Protein AF-A0A3B8S5Y6-F1 (afdb_monomer_lite)

Sequence (138 aa):
TIALSLGNNVSNGIEPSFAHLYNRNIIREGKKSKETVDVCSYELLAYRARVNASAMPDTDKPGQQLPDYFVSADSVLPEQHVDVQAAAQHWVDSSISKTINVPTDIPYENFKDIYSYAYSKGLKGCTTFRFNPEAFQG

Secondary structure (DSSP, 8-state):
-HHHHHTTSS--TTPPPS-SEEEEEE--TT--S-EEEEEE-HHHHHHHHHT-TT--TT--STTTPPPTT---GGGS-HHHHHHHHHHHHTT-SS----EEEE-TT--HHHHHHHHHHHHHTT-S--EEEE--TGGG--

Radius of gyration: 17.61 Å; chains: 1; bounding box: 47×36×45 Å

pLDDT: mean 89.32, std 12.23, range [35.78, 98.31]

Structure (mmCIF, N/CA/C/O backbone):
data_AF-A0A3B8S5Y6-F1
#
_entry.id   AF-A0A3B8S5Y6-F1
#
loop_
_atom_site.group_PDB
_atom_site.id
_atom_site.type_symbol
_atom_site.label_atom_id
_atom_site.label_alt_id
_atom_site.label_comp_id
_atom_site.label_asym_id
_atom_site.label_entity_id
_atom_site.label_seq_id
_atom_site.pdbx_PDB_ins_code
_atom_site.Cartn_x
_atom_site.Cartn_y
_atom_site.Cartn_z
_atom_site.occupancy
_atom_site.B_iso_or_equiv
_atom_site.auth_seq_id
_atom_site.auth_comp_id
_atom_site.auth_asym_id
_atom_site.auth_atom_id
_atom_site.pdbx_PDB_model_num
ATOM 1 N N . THR A 1 1 ? 10.689 -3.341 5.313 1.00 59.88 1 THR A N 1
ATOM 2 C CA . THR A 1 1 ? 10.874 -4.074 4.035 1.00 59.88 1 THR A CA 1
ATOM 3 C C . THR A 1 1 ? 11.458 -3.237 2.907 1.00 59.88 1 THR A C 1
ATOM 5 O O . THR A 1 1 ? 11.875 -3.835 1.924 1.00 59.88 1 THR A O 1
ATOM 8 N N . ILE A 1 2 ? 11.590 -1.907 3.052 1.00 57.06 2 ILE A N 1
ATOM 9 C CA . ILE A 1 2 ? 12.089 -1.009 1.992 1.00 57.06 2 ILE A CA 1
ATOM 10 C C . ILE A 1 2 ? 13.365 -1.529 1.308 1.00 57.06 2 ILE A C 1
ATOM 12 O O . ILE A 1 2 ? 13.409 -1.531 0.087 1.00 57.06 2 ILE A O 1
ATOM 16 N N . ALA A 1 3 ? 14.347 -2.062 2.045 1.00 51.91 3 ALA A N 1
ATOM 17 C CA . ALA A 1 3 ? 15.577 -2.612 1.459 1.00 51.91 3 ALA A CA 1
ATOM 18 C C . ALA A 1 3 ? 15.361 -3.856 0.563 1.00 51.91 3 ALA A C 1
ATOM 20 O O . ALA A 1 3 ? 15.996 -3.962 -0.481 1.00 51.91 3 ALA A O 1
ATOM 21 N N . LEU A 1 4 ? 14.436 -4.761 0.914 1.00 55.62 4 LEU A N 1
ATOM 22 C CA . LEU A 1 4 ? 14.082 -5.930 0.087 1.00 55.62 4 LEU A CA 1
ATOM 23 C C . LEU A 1 4 ? 13.241 -5.525 -1.135 1.00 55.62 4 LEU A C 1
ATOM 25 O O . LEU A 1 4 ? 13.422 -6.070 -2.221 1.00 55.62 4 LEU A O 1
ATOM 29 N N . SER A 1 5 ? 12.377 -4.516 -0.977 1.00 53.03 5 SER A N 1
ATOM 30 C CA . SER A 1 5 ? 11.599 -3.931 -2.078 1.00 53.03 5 SER A CA 1
ATOM 31 C C . SER A 1 5 ? 12.407 -2.988 -2.974 1.00 53.03 5 SER A C 1
ATOM 33 O O . SER A 1 5 ? 11.998 -2.718 -4.094 1.00 53.03 5 SER A O 1
ATOM 35 N N . LEU A 1 6 ? 13.561 -2.480 -2.518 1.00 55.03 6 LEU A N 1
ATOM 36 C CA . LEU A 1 6 ? 14.417 -1.598 -3.320 1.00 55.03 6 LEU A CA 1
ATOM 37 C C . LEU A 1 6 ? 15.056 -2.367 -4.480 1.00 55.03 6 LEU A C 1
ATOM 39 O O . LEU A 1 6 ? 15.228 -1.815 -5.561 1.00 55.03 6 LEU A O 1
ATOM 43 N N . GLY A 1 7 ? 15.351 -3.653 -4.256 1.00 62.44 7 GLY A N 1
ATOM 44 C CA . GLY A 1 7 ? 15.685 -4.607 -5.316 1.00 62.44 7 GLY A CA 1
ATOM 45 C C . GLY A 1 7 ? 14.479 -5.013 -6.168 1.00 62.44 7 GLY A C 1
ATOM 46 O O . GLY A 1 7 ? 14.654 -5.733 -7.141 1.00 62.44 7 GLY A O 1
ATOM 47 N N . ASN A 1 8 ? 13.277 -4.545 -5.805 1.00 62.12 8 ASN A N 1
ATOM 48 C CA . ASN A 1 8 ? 12.029 -4.667 -6.553 1.00 62.12 8 ASN A CA 1
ATOM 49 C C . ASN A 1 8 ? 11.645 -6.113 -6.898 1.00 62.12 8 ASN A C 1
ATOM 51 O O . ASN A 1 8 ? 11.110 -6.404 -7.964 1.00 62.12 8 ASN A O 1
ATOM 55 N N . ASN A 1 9 ? 11.954 -7.025 -5.974 1.00 66.94 9 ASN A N 1
ATOM 56 C CA . ASN A 1 9 ? 11.705 -8.456 -6.131 1.00 66.94 9 ASN A CA 1
ATOM 57 C C . ASN A 1 9 ? 10.347 -8.894 -5.563 1.00 66.94 9 ASN A C 1
ATOM 59 O O . ASN A 1 9 ? 9.884 -9.980 -5.890 1.00 66.94 9 ASN A O 1
ATOM 63 N N . VAL A 1 10 ? 9.740 -8.086 -4.685 1.00 74.31 10 VAL A N 1
ATOM 64 C CA . VAL A 1 10 ? 8.456 -8.350 -4.014 1.00 74.31 10 VAL A CA 1
ATOM 65 C C . VAL A 1 10 ? 7.796 -7.038 -3.574 1.00 74.31 10 VAL A C 1
ATOM 67 O O . VAL A 1 10 ? 8.474 -6.017 -3.423 1.00 74.31 10 VAL A O 1
ATOM 70 N N . SER A 1 11 ? 6.486 -7.083 -3.324 1.00 75.81 11 SER A N 1
ATOM 71 C CA . SER A 1 11 ? 5.715 -5.988 -2.727 1.00 75.81 11 SER A CA 1
ATOM 72 C C . SER A 1 11 ? 6.073 -5.741 -1.249 1.00 75.81 11 SER A C 1
ATOM 74 O O . SER A 1 11 ? 6.820 -6.491 -0.608 1.00 75.81 11 SER A O 1
ATOM 76 N N . ASN A 1 12 ? 5.573 -4.634 -0.692 1.00 84.19 12 ASN A N 1
ATOM 77 C CA . ASN A 1 12 ? 5.939 -4.158 0.640 1.00 84.19 12 ASN A CA 1
ATOM 78 C C . ASN A 1 12 ? 5.018 -4.695 1.743 1.00 84.19 12 ASN A C 1
ATOM 80 O O . ASN A 1 12 ? 4.033 -4.059 2.093 1.00 84.19 12 ASN A O 1
ATOM 84 N N . GLY A 1 13 ? 5.390 -5.804 2.385 1.00 89.44 13 GLY A N 1
ATOM 85 C CA . GLY A 1 13 ? 4.643 -6.299 3.550 1.00 89.44 13 GLY A CA 1
ATOM 86 C C . GLY A 1 13 ? 3.182 -6.602 3.201 1.00 89.44 13 GLY A C 1
ATOM 87 O O . GLY A 1 13 ? 2.935 -7.347 2.261 1.00 89.44 13 GLY A O 1
ATOM 88 N N . ILE A 1 14 ? 2.234 -6.025 3.948 1.00 93.00 14 ILE A N 1
ATOM 89 C CA . ILE A 1 14 ? 0.786 -6.144 3.680 1.00 93.00 14 ILE A CA 1
ATOM 90 C C . ILE A 1 14 ? 0.219 -4.960 2.873 1.00 93.00 14 ILE A C 1
ATOM 92 O O . ILE A 1 14 ? -0.993 -4.752 2.831 1.00 93.00 14 ILE A O 1
ATOM 96 N N . GLU A 1 15 ? 1.086 -4.132 2.290 1.00 92.75 15 GLU A N 1
ATOM 97 C CA . GLU A 1 15 ? 0.669 -3.002 1.464 1.00 92.75 15 GLU A CA 1
ATOM 98 C C . GLU A 1 15 ? 0.261 -3.472 0.061 1.00 92.75 15 GLU A C 1
ATOM 100 O O . GLU A 1 15 ? 0.940 -4.332 -0.513 1.00 92.75 15 GLU A O 1
ATOM 105 N N . PRO A 1 16 ? -0.785 -2.875 -0.541 1.00 92.31 16 PRO A N 1
ATOM 106 C CA . PRO A 1 16 ? -0.936 -2.936 -1.986 1.00 92.31 16 PRO A CA 1
ATOM 107 C C . PRO A 1 16 ? 0.222 -2.192 -2.662 1.00 92.31 16 PRO A C 1
ATOM 109 O O . PRO A 1 16 ? 0.912 -1.365 -2.053 1.00 92.31 16 PRO A O 1
ATOM 112 N N . SER A 1 17 ? 0.425 -2.459 -3.947 1.00 90.44 17 SER A N 1
ATOM 113 C CA . SER A 1 17 ? 1.380 -1.687 -4.736 1.00 90.44 17 SER A CA 1
ATOM 114 C C . SER A 1 17 ? 0.945 -0.229 -4.811 1.00 90.44 17 SER A C 1
ATOM 116 O O . SER A 1 17 ? -0.209 0.075 -5.086 1.00 90.44 17 SER A O 1
ATOM 118 N N . PHE A 1 18 ? 1.872 0.691 -4.543 1.00 87.75 18 PHE A N 1
ATOM 119 C CA . PHE A 1 18 ? 1.559 2.119 -4.584 1.00 87.75 18 PHE A CA 1
ATOM 120 C C . PHE A 1 18 ? 1.279 2.588 -6.017 1.00 87.75 18 PHE A C 1
ATOM 122 O O . PHE A 1 18 ? 0.287 3.257 -6.259 1.00 87.75 18 PHE A O 1
ATOM 129 N N . ALA A 1 19 ? 2.135 2.185 -6.957 1.00 89.31 19 ALA A N 1
ATOM 130 C CA . ALA A 1 19 ? 1.953 2.363 -8.392 1.00 89.31 19 ALA A CA 1
ATOM 131 C C . ALA A 1 19 ? 2.671 1.225 -9.125 1.00 89.31 19 ALA A C 1
ATOM 133 O O . ALA A 1 19 ? 3.736 0.772 -8.688 1.00 89.31 19 ALA A O 1
ATOM 134 N N . HIS A 1 20 ? 2.119 0.774 -10.251 1.00 91.44 20 HIS A N 1
ATOM 135 C CA . HIS A 1 20 ? 2.725 -0.312 -11.024 1.00 91.44 20 HIS A CA 1
ATOM 136 C C . HIS A 1 20 ? 3.846 0.156 -11.957 1.00 91.44 20 HIS A C 1
ATOM 138 O O . HIS A 1 20 ? 4.720 -0.649 -12.281 1.00 91.44 20 HIS A O 1
ATOM 144 N N . LEU A 1 21 ? 3.850 1.433 -12.342 1.00 90.50 21 LEU A N 1
ATOM 145 C CA . LEU A 1 21 ? 4.904 2.115 -13.091 1.00 90.50 21 LEU A CA 1
ATOM 146 C C . LEU A 1 21 ? 5.098 3.508 -12.484 1.00 90.50 21 LEU A C 1
ATOM 148 O O . LEU A 1 21 ? 4.138 4.260 -12.355 1.00 90.50 21 LEU A O 1
ATOM 152 N N . TYR A 1 22 ? 6.321 3.851 -12.091 1.00 87.19 22 TYR A N 1
ATOM 153 C CA . TYR A 1 22 ? 6.642 5.162 -11.529 1.00 87.19 22 TYR A CA 1
ATOM 154 C C . TYR A 1 22 ? 8.092 5.547 -11.808 1.00 87.19 22 TYR A C 1
ATOM 156 O O . TYR A 1 22 ? 8.938 4.700 -12.079 1.00 87.19 22 TYR A O 1
ATOM 164 N N . ASN A 1 23 ? 8.396 6.833 -11.670 1.00 86.75 23 ASN A N 1
ATOM 165 C CA . ASN A 1 23 ? 9.720 7.370 -11.955 1.00 86.75 23 ASN A CA 1
ATOM 166 C C . ASN A 1 23 ? 10.529 7.555 -10.673 1.00 86.75 23 ASN A C 1
ATOM 168 O O . ASN A 1 23 ? 10.015 8.019 -9.653 1.00 86.75 23 ASN A O 1
ATOM 172 N N . ARG A 1 24 ? 11.823 7.235 -10.721 1.00 84.94 24 ARG A N 1
ATOM 173 C CA . ARG A 1 24 ? 12.775 7.579 -9.659 1.00 84.94 24 ARG A CA 1
ATOM 174 C C . ARG A 1 24 ? 13.956 8.346 -10.208 1.00 84.94 24 ARG A C 1
ATOM 176 O O . ARG A 1 24 ? 14.507 8.003 -11.243 1.00 84.94 24 ARG A O 1
ATOM 183 N N . ASN A 1 25 ? 14.389 9.346 -9.451 1.00 86.81 25 ASN A N 1
ATOM 184 C CA . ASN A 1 25 ? 15.622 10.064 -9.728 1.00 86.81 25 ASN A CA 1
ATOM 185 C C . ASN A 1 25 ? 16.780 9.362 -9.017 1.00 86.81 25 ASN A C 1
ATOM 187 O O . ASN A 1 25 ? 16.813 9.317 -7.787 1.00 86.81 25 ASN A O 1
ATOM 191 N N . ILE A 1 26 ? 17.726 8.828 -9.786 1.00 86.12 26 ILE A N 1
ATOM 192 C CA . ILE A 1 26 ? 18.924 8.160 -9.271 1.00 86.12 26 ILE A CA 1
ATOM 193 C C . ILE A 1 26 ? 20.182 8.921 -9.682 1.00 86.12 26 ILE A C 1
ATOM 195 O O . ILE A 1 26 ? 20.247 9.519 -10.755 1.00 86.12 26 ILE A O 1
ATOM 199 N N . ILE A 1 27 ? 21.203 8.888 -8.830 1.00 86.69 27 ILE A N 1
ATOM 200 C CA . ILE A 1 27 ? 22.559 9.306 -9.189 1.00 86.69 27 ILE A CA 1
ATOM 201 C C . ILE A 1 27 ? 23.359 8.020 -9.344 1.00 86.69 27 ILE A C 1
ATOM 203 O O . ILE A 1 27 ? 23.527 7.275 -8.380 1.00 86.69 27 ILE A O 1
ATOM 207 N N . ARG A 1 28 ? 23.799 7.721 -10.568 1.00 81.50 28 ARG A N 1
ATOM 208 C CA . ARG A 1 28 ? 24.641 6.546 -10.821 1.00 81.50 28 ARG A CA 1
ATOM 209 C C . ARG A 1 28 ? 26.064 6.819 -10.353 1.00 81.50 28 ARG A C 1
ATOM 211 O O . ARG A 1 28 ? 26.534 7.954 -10.419 1.00 81.50 28 ARG A O 1
ATOM 218 N N . GLU A 1 29 ? 26.754 5.767 -9.930 1.00 83.31 29 GLU A N 1
ATOM 219 C CA . GLU A 1 29 ? 28.171 5.842 -9.585 1.00 83.31 29 GLU A CA 1
ATOM 220 C C . GLU A 1 29 ? 28.968 6.493 -10.732 1.00 83.31 29 GLU A C 1
ATOM 222 O O . GLU A 1 29 ? 28.779 6.170 -11.905 1.00 83.31 29 GLU A O 1
ATOM 227 N N . GLY A 1 30 ? 29.792 7.490 -10.402 1.00 86.69 30 GLY A N 1
ATOM 228 C CA . GLY A 1 30 ? 30.566 8.266 -11.378 1.00 86.69 30 GLY A CA 1
ATOM 229 C C . GLY A 1 30 ? 29.814 9.399 -12.095 1.00 86.69 30 GLY A C 1
ATOM 230 O O . GLY A 1 30 ? 30.454 10.192 -12.786 1.00 86.69 30 GLY A O 1
ATOM 231 N N . LYS A 1 31 ? 28.492 9.550 -11.919 1.00 83.75 31 LYS A N 1
ATOM 232 C CA . LYS A 1 31 ? 27.724 10.689 -12.458 1.00 83.75 31 LYS A CA 1
ATOM 233 C C . LYS A 1 31 ? 27.449 11.740 -11.376 1.00 83.75 31 LYS A C 1
ATOM 235 O O . LYS A 1 31 ? 27.188 11.414 -10.225 1.00 83.75 31 LYS A O 1
ATOM 240 N N . LYS A 1 32 ? 27.470 13.023 -11.762 1.00 84.38 32 LYS A N 1
ATOM 241 C CA . LYS A 1 32 ? 27.097 14.160 -10.890 1.00 84.38 32 LYS A CA 1
ATOM 242 C C . LYS A 1 32 ? 25.652 14.637 -11.087 1.00 84.38 32 LYS A C 1
ATOM 244 O O . LYS A 1 32 ? 25.165 15.427 -10.286 1.00 84.38 32 LYS A O 1
ATOM 249 N N . SER A 1 33 ? 24.980 14.195 -12.150 1.00 86.81 33 SER A N 1
ATOM 250 C CA . SER A 1 33 ? 23.597 14.560 -12.463 1.00 86.81 33 SER A CA 1
ATOM 251 C C . SER A 1 33 ? 22.614 13.462 -12.056 1.00 86.81 33 SER A C 1
ATOM 253 O O . SER A 1 33 ? 22.952 12.276 -12.037 1.00 86.81 33 SER A O 1
ATOM 255 N N . LYS A 1 34 ? 21.383 13.879 -11.736 1.00 86.25 34 LYS A N 1
ATOM 256 C CA . LYS A 1 34 ? 20.249 12.974 -11.532 1.00 86.25 34 LYS A CA 1
ATOM 257 C C . LYS A 1 34 ? 19.765 12.458 -12.887 1.00 86.25 34 LYS A C 1
ATOM 259 O O . LYS A 1 34 ? 19.673 13.222 -13.844 1.00 86.25 34 LYS A O 1
ATOM 264 N N . GLU A 1 35 ? 19.442 11.176 -12.944 1.00 87.62 35 GLU A N 1
ATOM 265 C CA . GLU A 1 35 ? 18.799 10.520 -14.078 1.00 87.62 35 GLU A CA 1
ATOM 266 C C . GLU A 1 35 ? 17.440 10.000 -13.614 1.00 87.62 35 GLU A C 1
ATOM 268 O O . GLU A 1 35 ? 17.353 9.346 -12.572 1.00 87.62 35 GLU A O 1
ATOM 273 N N . THR A 1 36 ? 16.386 10.312 -14.363 1.00 87.81 36 THR A N 1
ATOM 274 C CA . THR A 1 36 ? 15.054 9.757 -14.124 1.00 87.81 36 THR A CA 1
ATOM 275 C C . THR A 1 36 ? 14.978 8.387 -14.779 1.00 87.81 36 THR A C 1
ATOM 277 O O . THR A 1 36 ? 15.277 8.249 -15.963 1.00 87.81 36 THR A O 1
ATOM 280 N N . VAL A 1 37 ? 14.607 7.375 -14.002 1.00 87.44 37 VAL A N 1
ATOM 281 C CA . VAL A 1 37 ? 14.435 6.002 -14.474 1.00 87.44 37 VAL A CA 1
ATOM 282 C C . VAL A 1 37 ? 13.035 5.505 -14.161 1.00 87.44 37 VAL A C 1
ATOM 284 O O . VAL A 1 37 ? 12.527 5.721 -13.055 1.00 87.44 37 VAL A O 1
ATOM 287 N N . ASP A 1 38 ? 12.453 4.804 -15.125 1.00 88.88 38 ASP A N 1
ATOM 288 C CA . ASP A 1 38 ? 11.198 4.089 -14.947 1.00 88.88 38 ASP A CA 1
ATOM 289 C C . ASP A 1 38 ? 11.431 2.877 -14.046 1.00 88.88 38 ASP A C 1
ATOM 291 O O . ASP A 1 38 ? 12.382 2.105 -14.207 1.00 88.88 38 ASP A O 1
ATOM 295 N N . VAL A 1 39 ? 10.526 2.689 -13.098 1.00 86.69 39 VAL A N 1
ATOM 296 C CA . VAL A 1 39 ? 10.507 1.558 -12.182 1.00 86.69 39 VAL A CA 1
ATOM 297 C C . VAL A 1 39 ? 9.138 0.907 -12.285 1.00 86.69 39 VAL A C 1
ATOM 299 O O . VAL A 1 39 ? 8.110 1.541 -12.063 1.00 86.69 39 VAL A O 1
ATOM 302 N N . CYS A 1 40 ? 9.129 -0.372 -12.644 1.00 88.75 40 CYS A N 1
ATOM 303 C CA . CYS A 1 40 ? 7.918 -1.183 -12.724 1.00 88.75 40 CYS A CA 1
ATOM 304 C C . CYS A 1 40 ? 7.803 -2.051 -11.480 1.00 88.75 40 CYS A C 1
ATOM 306 O O . CYS A 1 40 ? 8.779 -2.701 -11.140 1.00 88.75 40 CYS A O 1
ATOM 308 N N . SER A 1 41 ? 6.636 -2.149 -10.856 1.00 89.31 41 SER A N 1
ATOM 309 C CA . SER A 1 41 ? 6.378 -3.146 -9.808 1.00 89.31 41 SER A CA 1
ATOM 310 C C . SER A 1 41 ? 6.715 -4.579 -10.258 1.00 89.31 41 SER A C 1
ATOM 312 O O . SER A 1 41 ? 6.639 -4.907 -11.449 1.00 89.31 41 SER A O 1
ATOM 314 N N . TYR A 1 42 ? 7.086 -5.446 -9.312 1.00 88.62 42 TYR A N 1
ATOM 315 C CA . TYR A 1 42 ? 7.470 -6.826 -9.621 1.00 88.62 42 TYR A CA 1
ATOM 316 C C . TYR A 1 42 ? 6.350 -7.597 -10.332 1.00 88.62 42 TYR A C 1
ATOM 318 O O . TYR A 1 42 ? 6.590 -8.284 -11.324 1.00 88.62 42 TYR A O 1
ATOM 326 N N . GLU A 1 43 ? 5.115 -7.470 -9.857 1.00 90.38 43 GLU A N 1
ATOM 327 C CA . GLU A 1 43 ? 3.954 -8.138 -10.432 1.00 90.38 43 GLU A CA 1
ATOM 328 C C . GLU A 1 43 ? 3.662 -7.673 -11.866 1.00 90.38 43 GLU A C 1
ATOM 330 O O . GLU A 1 43 ? 3.325 -8.510 -12.704 1.00 90.38 43 GLU A O 1
ATOM 335 N N . LEU A 1 44 ? 3.894 -6.395 -12.203 1.00 92.88 44 LEU A N 1
ATOM 336 C CA . LEU A 1 44 ? 3.806 -5.915 -13.587 1.00 92.88 44 LEU A CA 1
ATOM 337 C C . LEU A 1 44 ? 4.882 -6.562 -14.469 1.00 92.88 44 LEU A C 1
ATOM 339 O O . LEU A 1 44 ? 4.585 -7.006 -15.579 1.00 92.88 44 LEU A O 1
ATOM 343 N N . LEU A 1 45 ? 6.126 -6.651 -13.981 1.00 92.38 45 LEU A N 1
ATOM 344 C CA . LEU A 1 45 ? 7.210 -7.326 -14.705 1.00 92.38 45 LEU A CA 1
ATOM 345 C C . LEU A 1 45 ? 6.883 -8.807 -14.939 1.00 92.38 45 LEU A C 1
ATOM 347 O O . LEU A 1 45 ? 7.033 -9.312 -16.053 1.00 92.38 45 LEU A O 1
ATOM 351 N N . ALA A 1 46 ? 6.387 -9.495 -13.910 1.00 92.56 46 ALA A N 1
ATOM 352 C CA . ALA A 1 46 ? 5.991 -10.895 -13.988 1.00 92.56 46 ALA A CA 1
ATOM 353 C C . ALA A 1 46 ? 4.823 -11.114 -14.963 1.00 92.56 46 ALA A C 1
ATOM 355 O O . ALA A 1 46 ? 4.845 -12.079 -15.731 1.00 92.56 46 ALA A O 1
ATOM 356 N N . TYR A 1 47 ? 3.829 -10.223 -14.959 1.00 95.31 47 TYR A N 1
ATOM 357 C CA . TYR A 1 47 ? 2.686 -10.276 -15.866 1.00 95.31 47 TYR A CA 1
ATOM 358 C C . TYR A 1 47 ? 3.099 -10.026 -17.318 1.00 95.31 47 TYR A C 1
ATOM 360 O O . TYR A 1 47 ? 2.695 -10.775 -18.208 1.00 95.31 47 TYR A O 1
ATOM 368 N N . ARG A 1 48 ? 3.984 -9.053 -17.565 1.00 95.75 48 ARG A N 1
ATOM 369 C CA . ARG A 1 48 ? 4.550 -8.820 -18.901 1.00 95.75 48 ARG A CA 1
ATOM 370 C C . ARG A 1 48 ? 5.321 -10.017 -19.430 1.00 95.75 48 ARG A C 1
ATOM 372 O O . ARG A 1 48 ? 5.172 -10.381 -20.591 1.00 95.75 48 ARG A O 1
ATOM 379 N N . ALA A 1 49 ? 6.116 -10.650 -18.575 1.00 96.31 49 ALA A N 1
ATOM 380 C CA . ALA A 1 49 ? 6.928 -11.793 -18.969 1.00 96.31 49 ALA A CA 1
ATOM 381 C C . ALA A 1 49 ? 6.099 -13.050 -19.282 1.00 96.31 49 ALA A C 1
ATOM 383 O O . ALA A 1 49 ? 6.531 -13.869 -20.089 1.00 96.31 49 ALA A O 1
ATOM 384 N N . ARG A 1 50 ? 4.946 -13.237 -18.623 1.00 97.00 50 ARG A N 1
ATOM 385 C CA . ARG A 1 50 ? 4.191 -14.504 -18.679 1.00 97.00 50 ARG A CA 1
ATOM 386 C C . ARG A 1 50 ? 2.842 -14.433 -19.382 1.00 97.00 50 ARG A C 1
ATOM 388 O O . ARG A 1 50 ? 2.358 -15.472 -19.814 1.00 97.00 50 ARG A O 1
ATOM 395 N N . VAL A 1 51 ? 2.221 -13.259 -19.450 1.00 97.38 51 VAL A N 1
ATOM 396 C CA . VAL A 1 51 ? 0.822 -13.116 -19.879 1.00 97.38 51 VAL A CA 1
ATOM 397 C C . VAL A 1 51 ? 0.685 -12.115 -21.018 1.00 97.38 51 VAL A C 1
ATOM 399 O O . VAL A 1 51 ? 0.193 -12.474 -22.082 1.00 97.38 51 VAL A O 1
ATOM 402 N N . ASN A 1 52 ? 1.127 -10.870 -20.825 1.00 97.19 52 ASN A N 1
ATOM 403 C CA . ASN A 1 52 ? 0.980 -9.821 -21.833 1.00 97.19 52 ASN A CA 1
ATOM 404 C C . ASN A 1 52 ? 2.187 -8.878 -21.841 1.00 97.19 52 ASN A C 1
ATOM 406 O O . ASN A 1 52 ? 2.238 -7.914 -21.076 1.00 97.19 52 ASN A O 1
ATOM 410 N N . ALA A 1 53 ? 3.124 -9.115 -22.759 1.00 97.31 53 ALA A N 1
ATOM 411 C CA . ALA A 1 53 ? 4.344 -8.320 -22.907 1.00 97.31 53 ALA A CA 1
ATOM 412 C C . ALA A 1 53 ? 4.092 -6.826 -23.179 1.00 97.31 53 ALA A C 1
ATOM 414 O O . ALA A 1 53 ? 4.960 -6.001 -22.896 1.00 97.31 53 ALA A O 1
ATOM 415 N N . SER A 1 54 ? 2.915 -6.469 -23.697 1.00 96.75 54 SER A N 1
ATOM 416 C CA . SER A 1 54 ? 2.525 -5.090 -24.002 1.00 96.75 54 SER A CA 1
ATOM 417 C C . SER A 1 54 ? 1.672 -4.437 -22.913 1.00 96.75 54 SER A C 1
ATOM 419 O O . SER A 1 54 ? 1.213 -3.316 -23.116 1.00 96.75 54 SER A O 1
ATOM 421 N N . ALA A 1 55 ? 1.454 -5.102 -21.773 1.00 96.88 55 ALA A N 1
ATOM 422 C CA . ALA A 1 55 ? 0.636 -4.563 -20.692 1.00 96.88 55 ALA A CA 1
ATOM 423 C C . ALA A 1 55 ? 1.197 -3.235 -20.164 1.00 96.88 55 ALA A C 1
ATOM 425 O O . ALA A 1 55 ? 2.390 -3.134 -19.880 1.00 96.88 55 ALA A O 1
ATOM 426 N N . MET A 1 56 ? 0.357 -2.224 -19.989 1.00 95.06 56 MET A N 1
ATOM 427 C CA . MET A 1 56 ? 0.711 -0.897 -19.491 1.00 95.06 56 MET A CA 1
ATOM 428 C C . MET A 1 56 ? -0.330 -0.459 -18.452 1.00 95.06 56 MET A C 1
ATOM 430 O O . MET A 1 56 ? -1.524 -0.612 -18.711 1.00 95.06 56 MET A O 1
ATOM 434 N N . PRO A 1 57 ? 0.093 0.083 -17.296 1.00 93.06 57 PRO A N 1
ATOM 435 C CA . PRO A 1 57 ? -0.827 0.748 -16.376 1.00 93.06 57 PRO A CA 1
ATOM 436 C C . PRO A 1 57 ? -1.521 1.943 -17.042 1.00 93.06 57 PRO A C 1
ATOM 438 O O . PRO A 1 57 ? -0.942 2.562 -17.938 1.00 93.06 57 PRO A O 1
ATOM 441 N N . ASP A 1 58 ? -2.743 2.243 -16.597 1.00 89.00 58 ASP A N 1
ATOM 442 C CA . ASP A 1 58 ? -3.490 3.472 -16.912 1.00 89.00 58 ASP A CA 1
ATOM 443 C C . ASP A 1 58 ? -3.621 3.787 -18.414 1.00 89.00 58 ASP A C 1
ATOM 445 O O . ASP A 1 58 ? -3.524 4.936 -18.847 1.00 89.00 58 ASP A O 1
ATOM 449 N N . THR A 1 59 ? -3.811 2.755 -19.244 1.00 93.00 59 THR A N 1
ATOM 450 C CA . THR A 1 59 ? -3.964 2.906 -20.697 1.00 93.00 59 THR A CA 1
ATOM 451 C C . THR A 1 59 ? -5.356 2.522 -21.189 1.00 93.00 59 THR A C 1
ATOM 453 O O . THR A 1 59 ? -5.886 1.474 -20.834 1.00 93.00 59 THR A O 1
ATOM 456 N N . ASP A 1 60 ? -5.896 3.306 -22.121 1.00 93.44 60 ASP A N 1
ATOM 457 C CA . ASP A 1 60 ? -7.140 2.978 -22.834 1.00 93.44 60 ASP A CA 1
ATOM 458 C C . ASP A 1 60 ? -6.909 2.140 -24.101 1.00 93.44 60 ASP A C 1
ATOM 460 O O . ASP A 1 60 ? -7.847 1.814 -24.829 1.00 93.44 60 ASP A O 1
ATOM 464 N N . LYS A 1 61 ? -5.651 1.806 -24.418 1.00 95.50 61 LYS A N 1
ATOM 465 C CA . LYS A 1 61 ? -5.320 1.064 -25.637 1.00 95.50 61 LYS A CA 1
ATOM 466 C C . LYS A 1 61 ? -5.781 -0.394 -25.517 1.00 95.50 61 LYS A C 1
ATOM 468 O O . LYS A 1 61 ? -5.274 -1.117 -24.650 1.00 95.50 61 LYS A O 1
ATOM 473 N N . PRO A 1 62 ? -6.652 -0.875 -26.425 1.00 93.50 62 PRO A N 1
ATOM 474 C CA . PRO A 1 62 ? -7.075 -2.269 -26.423 1.00 93.50 62 PRO A CA 1
ATOM 475 C C . PRO A 1 62 ? -5.874 -3.218 -26.509 1.00 93.50 62 PRO A C 1
ATOM 477 O O . PRO A 1 62 ? -4.953 -3.005 -27.299 1.00 93.50 62 PRO A O 1
ATOM 480 N N . GLY A 1 63 ? -5.871 -4.261 -25.679 1.00 94.31 63 GLY A N 1
ATOM 481 C CA . GLY A 1 63 ? -4.793 -5.255 -25.626 1.00 94.31 63 GLY A CA 1
ATOM 482 C C . GLY A 1 63 ? -3.557 -4.850 -24.812 1.00 94.31 63 GLY A C 1
ATOM 483 O O . GLY A 1 63 ? -2.684 -5.689 -24.606 1.00 94.31 63 GLY A O 1
ATOM 484 N N . GLN A 1 64 ? -3.477 -3.614 -24.306 1.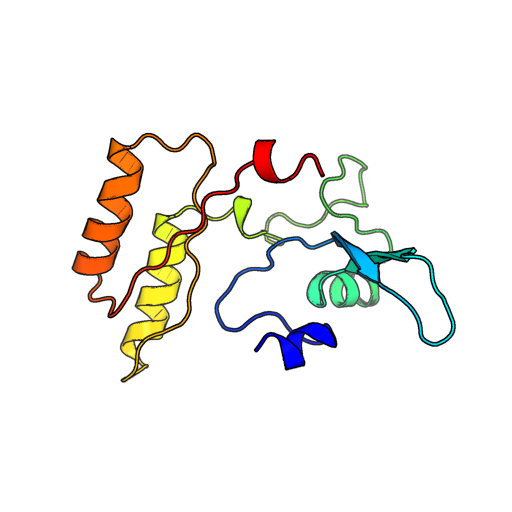00 97.00 64 GLN A N 1
ATOM 485 C CA . GLN A 1 64 ? -2.423 -3.183 -23.370 1.00 97.00 64 GLN A CA 1
ATOM 486 C C . GLN A 1 64 ? -2.939 -2.992 -21.941 1.00 97.00 64 GLN A C 1
ATOM 488 O O . GLN A 1 64 ? -2.142 -2.840 -21.023 1.00 97.00 64 GLN A O 1
ATOM 493 N N . GLN A 1 65 ? -4.253 -3.030 -21.739 1.00 96.12 65 GLN A N 1
ATOM 494 C CA . GLN A 1 65 ? -4.875 -2.866 -20.429 1.00 96.12 65 GLN A CA 1
ATOM 495 C C . GLN A 1 65 ? -4.440 -3.947 -19.439 1.00 96.12 65 GLN A C 1
ATOM 497 O O . GLN A 1 65 ? -4.280 -5.125 -19.785 1.00 96.12 65 GLN A O 1
ATOM 502 N N . LEU A 1 66 ? -4.264 -3.522 -18.190 1.00 95.56 66 LEU A N 1
ATOM 503 C CA . LEU A 1 66 ? -4.167 -4.436 -17.066 1.00 95.56 66 LEU A CA 1
ATOM 504 C C . LEU A 1 66 ? -5.573 -4.909 -16.665 1.00 95.56 66 LEU A C 1
ATOM 506 O O . LEU A 1 66 ? -6.527 -4.146 -16.798 1.00 95.56 66 LEU A O 1
ATOM 510 N N . PRO A 1 67 ? -5.721 -6.156 -16.192 1.00 93.94 67 PRO A N 1
ATOM 511 C CA . PRO A 1 67 ? -6.983 -6.634 -15.635 1.00 93.94 67 PRO A CA 1
ATOM 512 C C . PRO A 1 67 ? -7.401 -5.843 -14.390 1.00 93.94 67 PRO A C 1
ATOM 514 O O . PRO A 1 67 ? -6.538 -5.404 -13.636 1.00 93.94 67 PRO A O 1
ATOM 517 N N . ASP A 1 68 ? -8.700 -5.788 -14.096 1.00 92.44 68 ASP A N 1
ATOM 518 C CA . ASP A 1 68 ? -9.267 -4.997 -12.984 1.00 92.44 68 ASP A CA 1
ATOM 519 C C . ASP A 1 68 ? -8.727 -5.363 -11.586 1.00 92.44 68 ASP A C 1
ATOM 521 O O . ASP A 1 68 ? -8.859 -4.597 -10.637 1.00 92.44 68 ASP A O 1
ATOM 525 N N . TYR A 1 69 ? -8.109 -6.538 -11.434 1.00 91.38 69 TYR A N 1
ATOM 526 C CA . TYR A 1 69 ? -7.478 -6.964 -10.182 1.00 91.38 69 TYR A CA 1
ATOM 527 C C . TYR A 1 69 ? -6.056 -6.406 -9.974 1.00 91.38 69 TYR A C 1
ATOM 529 O O . TYR A 1 69 ? -5.476 -6.616 -8.908 1.00 91.38 69 TYR A O 1
ATOM 537 N N . PHE A 1 70 ? -5.470 -5.718 -10.962 1.00 93.44 70 PHE A N 1
ATOM 538 C CA . PHE A 1 70 ? -4.225 -4.950 -10.818 1.00 93.44 70 PHE A CA 1
ATOM 539 C C . PHE A 1 70 ? -4.522 -3.602 -10.146 1.00 93.44 70 PHE A C 1
ATOM 541 O O . PHE A 1 70 ? -4.469 -2.542 -10.763 1.00 93.44 70 PHE A O 1
ATOM 548 N N . VAL A 1 71 ? -4.898 -3.672 -8.870 1.00 92.19 71 VAL A N 1
ATOM 549 C CA . VAL A 1 71 ? -5.251 -2.497 -8.072 1.00 92.19 71 VAL A CA 1
ATOM 550 C C . VAL A 1 71 ? -4.016 -1.867 -7.432 1.00 92.19 71 VAL A C 1
ATOM 552 O O . VAL A 1 71 ? -3.172 -2.556 -6.849 1.00 92.19 71 VAL A O 1
ATOM 555 N N . SER A 1 72 ? -3.947 -0.540 -7.486 1.00 91.44 72 SER A N 1
ATOM 556 C CA . SER A 1 72 ? -2.985 0.273 -6.746 1.00 91.44 72 SER A CA 1
ATOM 557 C C . SER A 1 72 ? -3.584 0.830 -5.455 1.00 91.44 72 SER A C 1
ATOM 559 O O . SER A 1 72 ? -4.783 0.742 -5.195 1.00 91.44 72 SER A O 1
ATOM 561 N N . ALA A 1 73 ? -2.725 1.389 -4.606 1.00 90.94 73 ALA A N 1
ATOM 562 C CA . ALA A 1 73 ? -3.100 1.895 -3.292 1.00 90.94 73 ALA A CA 1
ATOM 563 C C . ALA A 1 73 ? -4.171 3.003 -3.317 1.00 90.94 73 ALA A C 1
ATOM 565 O O . ALA A 1 73 ? -4.916 3.130 -2.353 1.00 90.94 73 ALA A O 1
ATOM 566 N N . ASP A 1 74 ? -4.254 3.784 -4.391 1.00 88.06 74 ASP A N 1
ATOM 567 C CA . ASP A 1 74 ? -5.266 4.827 -4.610 1.00 88.06 74 ASP A CA 1
ATOM 568 C C . ASP A 1 74 ? -6.656 4.275 -4.971 1.00 88.06 74 ASP A C 1
ATOM 570 O O . ASP A 1 74 ? -7.665 4.938 -4.744 1.00 88.06 74 ASP A O 1
ATOM 574 N N . SER A 1 75 ? -6.713 3.045 -5.481 1.00 90.88 75 SER A N 1
ATOM 575 C CA . SER A 1 75 ? -7.946 2.335 -5.830 1.00 90.88 75 SER A CA 1
ATOM 576 C C . SER A 1 75 ? -8.551 1.581 -4.639 1.00 90.88 75 SER A C 1
ATOM 578 O O . SER A 1 75 ? -9.620 0.983 -4.758 1.00 90.88 75 SER A O 1
ATOM 580 N N . VAL A 1 76 ? -7.869 1.580 -3.488 1.00 94.50 76 VAL A N 1
ATOM 581 C CA . VAL A 1 76 ? -8.299 0.900 -2.262 1.00 94.50 76 VAL A CA 1
ATOM 582 C C . VAL A 1 76 ? -8.909 1.917 -1.302 1.00 94.50 76 VAL A C 1
ATOM 584 O O . VAL A 1 76 ? -8.285 2.915 -0.949 1.00 94.50 76 VAL A O 1
ATOM 587 N N . LEU A 1 77 ? -10.132 1.648 -0.842 1.00 95.94 77 LEU A N 1
ATOM 588 C CA . LEU A 1 77 ? -10.827 2.523 0.100 1.00 95.94 77 LEU A CA 1
ATOM 589 C C . LEU A 1 77 ? -10.124 2.539 1.473 1.00 95.94 77 LEU A C 1
ATOM 591 O O . LEU A 1 77 ? -9.561 1.517 1.890 1.00 95.94 77 LEU A O 1
ATOM 595 N N . PRO A 1 78 ? -10.196 3.649 2.234 1.00 96.75 78 PRO A N 1
ATOM 596 C CA . PRO A 1 78 ? -9.594 3.727 3.565 1.00 96.75 78 PRO A CA 1
ATOM 597 C C . PRO A 1 78 ? -10.033 2.597 4.509 1.00 96.75 78 PRO A C 1
ATOM 599 O O . PRO A 1 78 ? -9.208 2.005 5.206 1.00 96.75 78 PRO A O 1
ATOM 602 N N . GLU A 1 79 ? -11.314 2.236 4.488 1.00 97.25 79 GLU A N 1
ATOM 603 C CA . GLU A 1 79 ? -11.881 1.152 5.290 1.00 97.25 79 GLU A CA 1
ATOM 604 C C . GLU A 1 79 ? -11.330 -0.212 4.862 1.00 97.25 79 GLU A C 1
ATOM 606 O O . GLU A 1 79 ? -11.034 -1.051 5.709 1.00 97.25 79 GLU A O 1
ATOM 611 N N . GLN A 1 80 ? -11.102 -0.416 3.561 1.00 97.62 80 GLN A N 1
ATOM 612 C CA . GLN A 1 80 ? -10.501 -1.648 3.044 1.00 97.62 80 GLN A CA 1
ATOM 613 C C . GLN A 1 80 ? -9.039 -1.781 3.485 1.00 97.62 80 GLN A C 1
ATOM 615 O O . GLN A 1 80 ? -8.592 -2.875 3.830 1.00 97.62 80 GLN A O 1
ATOM 620 N N . HIS A 1 81 ? -8.287 -0.676 3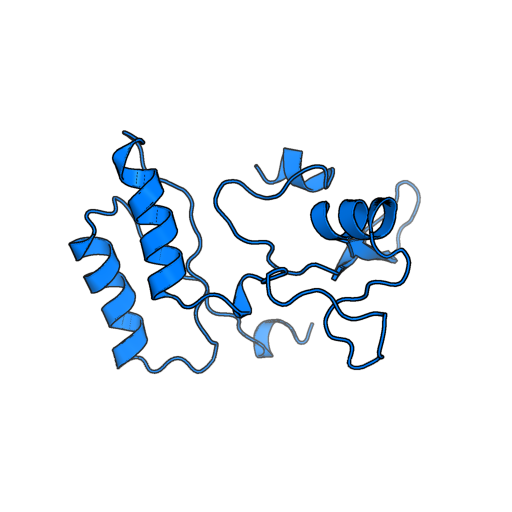.542 1.00 97.56 81 HIS A N 1
ATOM 621 C CA . HIS A 1 81 ? -6.948 -0.692 4.133 1.00 97.56 81 HIS A CA 1
ATOM 622 C C . HIS A 1 81 ? -6.974 -1.097 5.615 1.00 97.56 81 HIS A C 1
ATOM 624 O O . HIS A 1 81 ? -6.127 -1.892 6.035 1.00 97.56 81 HIS A O 1
ATOM 630 N N . VAL A 1 82 ? -7.936 -0.576 6.388 1.00 98.12 82 VAL A N 1
ATOM 631 C CA . VAL A 1 82 ? -8.154 -0.953 7.795 1.00 98.12 82 VAL A CA 1
ATOM 632 C C . VAL A 1 82 ? -8.506 -2.437 7.911 1.00 98.12 82 VAL A C 1
ATOM 634 O O . VAL A 1 82 ? -7.932 -3.132 8.747 1.00 98.12 82 VAL A O 1
ATOM 637 N N . ASP A 1 83 ? -9.391 -2.947 7.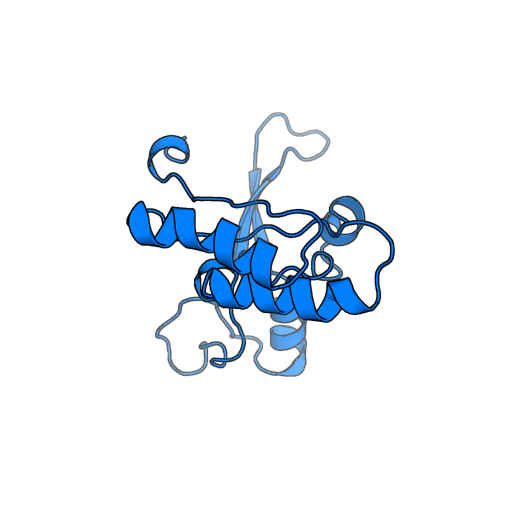054 1.00 98.25 83 ASP A N 1
ATOM 638 C CA . ASP A 1 83 ? -9.828 -4.344 7.085 1.00 98.25 83 ASP A CA 1
ATOM 639 C C . ASP A 1 83 ? -8.687 -5.322 6.785 1.00 98.25 83 ASP A C 1
ATOM 641 O O . ASP A 1 83 ? -8.558 -6.341 7.467 1.00 98.25 83 ASP A O 1
ATOM 645 N N . VAL A 1 84 ? -7.799 -4.994 5.840 1.00 97.44 84 VAL A N 1
ATOM 646 C CA . VAL A 1 84 ? -6.588 -5.791 5.578 1.00 97.44 84 VAL A CA 1
ATOM 647 C C . VAL A 1 84 ? -5.670 -5.810 6.803 1.00 97.44 84 VAL A C 1
ATOM 649 O O . VAL A 1 84 ? -5.168 -6.871 7.186 1.00 97.44 84 VAL A O 1
ATOM 652 N N . GLN A 1 85 ? -5.467 -4.661 7.456 1.00 98.31 85 GLN A N 1
ATOM 653 C CA . GLN A 1 85 ? -4.674 -4.608 8.684 1.00 98.31 85 GLN A CA 1
ATOM 654 C C . GLN A 1 85 ? -5.327 -5.426 9.804 1.00 98.31 85 GLN A C 1
ATOM 656 O O . GLN A 1 85 ? -4.622 -6.144 10.507 1.00 98.31 85 GLN A O 1
ATOM 661 N N . ALA A 1 86 ? -6.653 -5.361 9.951 1.00 98.12 86 ALA A N 1
ATOM 662 C CA . ALA A 1 86 ? -7.401 -6.092 10.974 1.00 98.12 86 ALA A CA 1
ATOM 663 C C . ALA A 1 86 ? -7.310 -7.604 10.771 1.00 98.12 86 ALA A C 1
ATOM 665 O O . ALA A 1 86 ? -6.984 -8.329 11.712 1.00 98.12 86 ALA A O 1
ATOM 666 N N . ALA A 1 87 ? -7.484 -8.065 9.529 1.00 98.12 87 ALA A N 1
ATOM 667 C CA . ALA A 1 87 ? -7.339 -9.469 9.167 1.00 98.12 87 ALA A CA 1
ATOM 668 C C . ALA A 1 87 ? -5.960 -10.025 9.566 1.00 98.12 87 ALA A C 1
ATOM 670 O O . ALA A 1 87 ? -5.869 -11.120 10.124 1.00 98.12 87 ALA A O 1
ATOM 671 N N . ALA A 1 88 ? -4.891 -9.253 9.341 1.00 97.19 88 ALA A N 1
ATOM 672 C CA . ALA A 1 88 ? -3.542 -9.630 9.751 1.00 97.19 88 ALA A CA 1
ATOM 673 C C . ALA A 1 88 ? -3.325 -9.513 11.275 1.00 97.19 88 ALA A C 1
ATOM 675 O O . ALA A 1 88 ? -2.693 -10.380 11.877 1.00 97.19 88 ALA A O 1
ATOM 676 N N . GLN A 1 89 ? -3.865 -8.470 11.917 1.00 97.62 89 GLN A N 1
ATOM 677 C CA . GLN A 1 89 ? -3.635 -8.147 13.330 1.00 97.62 89 GLN A CA 1
ATOM 678 C C . GLN A 1 89 ? -4.104 -9.250 14.288 1.00 97.62 89 GLN A C 1
ATOM 680 O O . GLN A 1 89 ? -3.510 -9.387 15.359 1.00 97.62 89 GLN A O 1
ATOM 685 N N . HIS A 1 90 ? -5.095 -10.062 13.898 1.00 96.31 90 HIS A N 1
ATOM 686 C CA . HIS A 1 90 ? -5.551 -11.232 14.662 1.00 96.31 90 HIS A CA 1
ATOM 687 C C . HIS A 1 90 ? -4.435 -12.234 14.986 1.00 96.31 90 HIS A C 1
ATOM 689 O O . HIS A 1 90 ? -4.491 -12.895 16.020 1.00 96.31 90 HIS A O 1
ATOM 695 N N . TRP A 1 91 ? -3.422 -12.328 14.124 1.00 97.19 91 TRP A N 1
ATOM 696 C CA . TRP A 1 91 ? -2.344 -13.316 14.219 1.00 97.19 91 TRP A CA 1
ATOM 697 C C . TRP A 1 91 ? -0.997 -12.701 14.608 1.00 97.19 91 TRP A C 1
ATOM 699 O O . TRP A 1 91 ? 0.015 -13.398 14.632 1.00 97.19 91 TRP A O 1
ATOM 709 N N . VAL A 1 92 ? -0.970 -11.397 14.898 1.00 97.06 92 VAL A N 1
ATOM 710 C CA . VAL A 1 92 ? 0.250 -10.647 15.210 1.00 97.06 92 VAL A CA 1
ATOM 711 C C . VAL A 1 92 ? 0.134 -10.068 16.616 1.00 97.06 92 VAL A C 1
ATOM 713 O O . VAL A 1 92 ? -0.747 -9.256 16.903 1.00 97.06 92 VAL A O 1
ATOM 716 N N . ASP A 1 93 ? 1.038 -10.473 17.504 1.00 96.94 93 ASP A N 1
ATOM 717 C CA . ASP A 1 93 ? 1.112 -10.041 18.906 1.00 96.94 93 ASP A CA 1
ATOM 718 C C . ASP A 1 93 ? 1.600 -8.588 19.067 1.00 96.94 93 ASP A C 1
ATOM 720 O O . ASP A 1 93 ? 1.134 -7.863 19.947 1.00 96.94 93 ASP A O 1
ATOM 724 N N . SER A 1 94 ? 2.439 -8.129 18.147 1.00 96.06 94 SER A N 1
ATOM 725 C CA . SER A 1 94 ? 2.940 -6.760 18.022 1.00 96.06 94 SER A CA 1
ATOM 726 C C . SER A 1 94 ? 2.014 -5.887 17.154 1.00 96.06 94 SER A C 1
ATOM 728 O O . SER A 1 94 ? 0.951 -6.334 16.711 1.00 96.06 94 SER A O 1
ATOM 730 N N . SER A 1 95 ? 2.373 -4.619 16.927 1.00 94.75 95 SER A N 1
ATOM 731 C CA . SER A 1 95 ? 1.680 -3.754 15.960 1.00 94.75 95 SER A CA 1
ATOM 732 C C . SER A 1 95 ? 2.150 -4.018 14.524 1.00 94.75 95 SER A C 1
ATOM 734 O O . SER A 1 95 ? 3.224 -4.574 14.292 1.00 94.75 95 SER A O 1
ATOM 736 N N . ILE A 1 96 ? 1.335 -3.612 13.549 1.00 97.00 96 ILE A N 1
ATOM 737 C CA . ILE A 1 96 ? 1.635 -3.749 12.121 1.00 97.00 96 ILE A CA 1
ATOM 738 C C . ILE A 1 96 ? 1.897 -2.365 11.525 1.00 97.00 96 ILE A C 1
ATOM 740 O O . ILE A 1 96 ? 1.116 -1.436 11.723 1.00 97.00 96 ILE A O 1
ATOM 744 N N . SER A 1 97 ? 2.987 -2.232 10.768 1.00 95.94 97 SER A N 1
ATOM 745 C CA . SER A 1 97 ? 3.230 -1.050 9.940 1.00 95.94 97 SER A CA 1
ATOM 746 C C . SER A 1 97 ? 2.360 -1.142 8.686 1.00 95.94 97 SER A C 1
ATOM 748 O O . SER A 1 97 ? 2.641 -1.945 7.797 1.00 95.94 97 SER A O 1
ATOM 750 N N . LYS A 1 98 ? 1.285 -0.350 8.658 1.00 96.12 98 LYS A N 1
ATOM 751 C CA . LYS A 1 98 ? 0.369 -0.208 7.525 1.00 96.12 98 LYS A CA 1
ATOM 752 C C . LYS A 1 98 ? 0.025 1.263 7.326 1.00 96.12 98 LYS A C 1
ATOM 754 O O . LYS A 1 98 ? -0.311 1.952 8.286 1.00 96.12 98 LYS A O 1
ATOM 759 N N . THR A 1 99 ? 0.068 1.713 6.080 1.00 96.38 99 THR A N 1
ATOM 760 C CA . THR A 1 99 ? -0.388 3.038 5.657 1.00 96.38 99 THR A CA 1
ATOM 761 C C . THR A 1 99 ? -1.807 2.953 5.108 1.00 96.38 99 THR A C 1
ATOM 763 O O . THR A 1 99 ? -2.058 2.250 4.134 1.00 96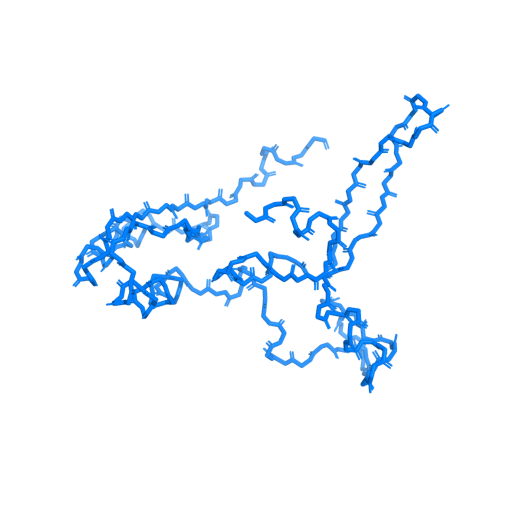.38 99 THR A O 1
ATOM 766 N N . ILE A 1 100 ? -2.756 3.663 5.705 1.00 97.06 100 ILE A N 1
ATOM 767 C CA . ILE A 1 100 ? -4.104 3.850 5.162 1.00 97.06 100 ILE A CA 1
ATOM 768 C C . ILE A 1 100 ? -4.048 5.077 4.252 1.00 97.06 100 ILE A C 1
ATOM 770 O O . ILE A 1 100 ? -3.978 6.207 4.742 1.00 97.06 100 ILE A O 1
ATOM 774 N N . ASN A 1 101 ? -4.003 4.863 2.936 1.00 95.56 101 ASN A N 1
ATOM 775 C CA . ASN A 1 101 ? -4.060 5.974 1.990 1.00 95.56 101 ASN A CA 1
ATOM 776 C C . ASN A 1 101 ? -5.474 6.546 2.005 1.00 95.56 101 ASN A C 1
ATOM 778 O O . ASN A 1 101 ? -6.452 5.800 2.010 1.00 95.56 101 ASN A O 1
ATOM 782 N N . VAL A 1 102 ? -5.576 7.869 2.061 1.00 95.75 102 VAL A N 1
ATOM 783 C CA . VAL A 1 102 ? -6.855 8.574 2.019 1.00 95.75 102 VAL A CA 1
ATOM 784 C C . VAL A 1 102 ? -6.870 9.539 0.834 1.00 95.75 102 VAL A C 1
ATOM 786 O O . VAL A 1 102 ? -5.829 10.144 0.542 1.00 95.75 102 VAL A O 1
ATOM 789 N N . PRO A 1 103 ? -8.024 9.711 0.163 1.00 93.81 103 PRO A N 1
ATOM 790 C CA . PRO A 1 103 ? -8.164 10.682 -0.914 1.00 93.81 103 PRO A CA 1
ATOM 791 C C . PRO A 1 103 ? -7.755 12.089 -0.474 1.00 93.81 103 PRO A C 1
ATOM 793 O O . PRO A 1 103 ? -7.973 12.491 0.672 1.00 93.81 103 PRO A O 1
ATOM 796 N N . THR A 1 104 ? -7.170 12.859 -1.390 1.00 93.25 104 THR A N 1
ATOM 797 C CA . THR A 1 104 ? -6.763 14.251 -1.137 1.00 93.25 104 THR A CA 1
ATOM 798 C C . THR A 1 104 ? -7.945 15.115 -0.686 1.00 93.25 104 THR A C 1
ATOM 800 O O . THR A 1 104 ? -7.799 15.966 0.191 1.00 93.25 104 THR A O 1
ATOM 803 N N . ASP A 1 105 ? -9.117 14.862 -1.262 1.00 92.94 105 ASP A N 1
ATOM 804 C CA . ASP A 1 105 ? -10.375 15.585 -1.083 1.00 92.94 105 ASP A CA 1
ATOM 805 C C . ASP A 1 105 ? -11.308 14.954 -0.035 1.00 92.94 105 ASP A C 1
ATOM 807 O O . ASP A 1 105 ? -12.466 15.360 0.082 1.00 92.94 105 ASP A O 1
ATOM 811 N N . ILE A 1 106 ? -10.822 13.989 0.759 1.00 94.00 106 ILE A N 1
ATOM 812 C CA . ILE A 1 106 ? -11.638 13.335 1.787 1.00 94.00 106 ILE A CA 1
ATOM 813 C C . ILE A 1 106 ? -12.236 14.368 2.770 1.00 94.00 106 ILE A C 1
ATOM 815 O O . ILE A 1 106 ? -11.492 15.154 3.373 1.00 94.00 106 ILE A O 1
ATOM 819 N N . PRO A 1 107 ? -13.568 14.367 2.990 1.00 96.00 107 PRO A N 1
ATOM 820 C CA . PRO A 1 107 ? -14.193 15.217 3.997 1.00 96.00 107 PRO A CA 1
ATOM 821 C C . PRO A 1 107 ? -13.687 14.889 5.402 1.00 96.00 107 PRO A C 1
ATOM 823 O O . PRO A 1 107 ? -13.505 13.721 5.746 1.00 96.00 107 PRO A O 1
ATOM 826 N N . TYR A 1 108 ? -13.525 15.910 6.248 1.00 95.12 108 TYR A N 1
ATOM 827 C CA . TYR A 1 108 ? -13.060 15.728 7.629 1.00 95.12 108 TYR A CA 1
ATOM 828 C C . TYR A 1 108 ? -13.921 14.734 8.424 1.00 95.12 108 TYR A C 1
ATOM 830 O O . TYR A 1 108 ? -13.383 13.899 9.150 1.00 95.12 108 TYR A O 1
ATOM 838 N N . GLU A 1 109 ? -15.243 14.795 8.243 1.00 95.69 109 GLU A N 1
ATOM 839 C CA . GLU A 1 109 ? -16.189 13.898 8.913 1.00 95.69 109 GLU A CA 1
ATOM 840 C C . GLU A 1 109 ? -15.934 12.428 8.565 1.00 95.69 109 GLU A C 1
ATOM 842 O O . GLU A 1 109 ? -15.934 11.589 9.455 1.00 95.69 109 GLU A O 1
ATOM 847 N N . ASN A 1 110 ? -15.601 12.123 7.310 1.00 95.62 110 ASN A N 1
ATOM 848 C CA . ASN A 1 110 ? -15.255 10.760 6.906 1.00 95.62 110 ASN A CA 1
ATOM 849 C C . ASN A 1 110 ? -13.844 10.389 7.384 1.00 95.62 110 ASN A C 1
ATOM 851 O O . ASN A 1 110 ? -13.595 9.269 7.819 1.00 95.62 110 ASN A O 1
ATOM 855 N N . PHE A 1 111 ? -12.904 11.338 7.335 1.00 96.62 111 PHE A N 1
ATOM 856 C CA . PHE A 1 111 ? -11.519 11.104 7.733 1.00 96.62 111 PHE A CA 1
ATOM 857 C C . PHE A 1 111 ? -11.379 10.729 9.213 1.00 96.62 111 PHE A C 1
ATOM 859 O O . PHE A 1 111 ? -10.663 9.784 9.540 1.00 96.62 111 PHE A O 1
ATOM 866 N N . LYS A 1 112 ? -12.056 11.446 10.122 1.00 96.06 112 LYS A N 1
ATOM 867 C CA . LYS A 1 112 ? -11.972 11.155 11.564 1.00 96.06 112 LYS A CA 1
ATOM 868 C C . LYS A 1 112 ? -12.529 9.761 11.893 1.00 96.06 112 LYS A C 1
ATOM 870 O O . LYS A 1 112 ? -12.015 9.093 12.792 1.00 96.06 112 LYS A O 1
ATOM 875 N N . ASP A 1 113 ? -13.538 9.314 11.144 1.00 97.25 113 ASP A N 1
ATOM 876 C CA . ASP A 1 113 ? -14.223 8.044 11.375 1.00 97.25 113 ASP A CA 1
ATOM 877 C C . ASP A 1 113 ? -13.337 6.839 11.041 1.00 97.25 113 ASP A C 1
ATOM 879 O O . ASP A 1 113 ? -13.513 5.782 11.645 1.00 97.25 113 ASP A O 1
AT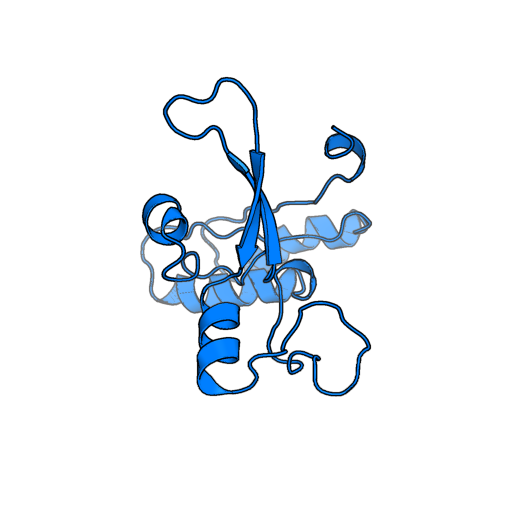OM 883 N N . ILE A 1 114 ? -12.300 7.008 10.210 1.00 98.00 114 ILE A N 1
ATOM 884 C CA . ILE A 1 114 ? -11.277 5.978 9.958 1.00 98.00 114 ILE A CA 1
ATOM 885 C C . ILE A 1 114 ? -10.614 5.534 11.268 1.00 98.00 114 ILE A C 1
ATOM 887 O O . ILE A 1 114 ? -10.431 4.338 11.496 1.00 98.00 114 ILE A O 1
ATOM 891 N N . TYR A 1 115 ? -10.277 6.472 12.160 1.00 97.81 115 TYR A N 1
ATOM 892 C CA . TYR A 1 115 ? -9.644 6.141 13.441 1.00 97.81 115 TYR A CA 1
ATOM 893 C C . TYR A 1 115 ? -10.609 5.422 14.386 1.00 97.81 115 TYR A C 1
ATOM 895 O O . TYR A 1 115 ? -10.227 4.441 15.027 1.00 97.81 115 TYR A O 1
ATOM 903 N N . SER A 1 116 ? -11.866 5.870 14.442 1.00 97.50 116 SER A N 1
ATOM 904 C CA . SER A 1 116 ? -12.924 5.210 15.217 1.00 97.50 116 SER A CA 1
ATOM 905 C C . SER A 1 116 ? -13.182 3.790 14.703 1.00 97.50 116 SER A C 1
ATOM 907 O O . SER A 1 116 ? -13.303 2.851 15.492 1.00 97.50 116 SER A O 1
ATOM 909 N N . TYR A 1 117 ? -13.192 3.610 13.380 1.00 98.31 117 TYR A N 1
ATOM 910 C CA . TYR A 1 117 ? -13.346 2.316 12.728 1.00 98.31 117 TYR A CA 1
ATOM 911 C C . TYR A 1 117 ? -12.163 1.389 13.029 1.00 98.31 117 TYR A C 1
ATOM 913 O O . TYR A 1 117 ? -12.370 0.272 13.505 1.00 98.31 117 TYR A O 1
ATOM 921 N N . ALA A 1 118 ? -10.926 1.867 12.870 1.00 98.19 118 ALA A N 1
ATOM 922 C CA . ALA A 1 118 ? -9.712 1.132 13.225 1.00 98.19 118 ALA A CA 1
ATOM 923 C C . ALA A 1 118 ? -9.708 0.686 14.698 1.00 98.19 118 ALA A C 1
ATOM 925 O O . ALA A 1 118 ? -9.391 -0.467 15.000 1.00 98.19 118 ALA A O 1
ATOM 926 N N . TYR A 1 119 ? -10.116 1.572 15.611 1.00 97.81 119 TYR A N 1
ATOM 927 C CA . TYR A 1 119 ? -10.263 1.245 17.027 1.00 97.81 119 TYR A CA 1
ATOM 928 C C . TYR A 1 119 ? -11.317 0.153 17.254 1.00 97.81 119 TYR A C 1
ATOM 930 O O . TYR A 1 119 ? -11.045 -0.827 17.946 1.00 97.81 119 TYR A O 1
ATOM 938 N N . SER A 1 120 ? -12.487 0.261 16.613 1.00 98.19 120 SER A N 1
ATOM 939 C CA . SER A 1 120 ? -13.557 -0.745 16.718 1.00 98.19 120 SER A CA 1
ATOM 940 C C . SER A 1 120 ? -13.142 -2.134 16.210 1.00 98.19 120 SER A C 1
ATOM 942 O O . SER A 1 120 ? -13.655 -3.147 16.681 1.00 98.19 120 SER A O 1
ATOM 944 N N . LYS A 1 121 ? -12.171 -2.191 15.289 1.00 98.06 121 LYS A N 1
ATOM 945 C CA . LYS A 1 121 ? -11.570 -3.424 14.757 1.00 98.06 121 LYS A CA 1
ATOM 946 C C . LYS A 1 121 ? -10.461 -3.998 15.648 1.00 98.06 121 LYS A C 1
ATOM 948 O O . LYS A 1 121 ? -9.889 -5.031 15.311 1.00 98.06 121 LYS A O 1
ATOM 953 N N . GLY A 1 122 ? -10.146 -3.352 16.773 1.00 96.75 122 GLY A N 1
ATOM 954 C CA . GLY A 1 122 ? -9.116 -3.802 17.711 1.00 96.75 122 GLY A CA 1
ATOM 955 C C . GLY A 1 122 ? -7.685 -3.584 17.214 1.00 96.75 122 GLY A C 1
ATOM 956 O O . GLY A 1 122 ? -6.770 -4.289 17.648 1.00 96.75 122 GLY A O 1
ATOM 957 N N . LEU A 1 123 ? -7.470 -2.636 16.293 1.00 97.94 123 LEU A N 1
ATOM 958 C CA . LEU A 1 123 ? -6.132 -2.336 15.789 1.00 97.94 123 LEU A CA 1
ATOM 959 C C . LEU A 1 123 ? -5.259 -1.674 16.859 1.00 97.94 123 LEU A C 1
ATOM 961 O O . LEU A 1 123 ? -5.687 -0.774 17.577 1.00 97.94 123 LEU A O 1
ATOM 965 N N . LYS A 1 124 ? -3.987 -2.084 16.917 1.00 97.62 124 LYS A N 1
ATOM 966 C CA . LYS A 1 124 ? -2.990 -1.563 17.875 1.00 97.62 124 LYS A CA 1
ATOM 967 C C . LYS A 1 124 ? -2.370 -0.231 17.443 1.00 97.62 124 LYS A C 1
ATOM 969 O O . LYS A 1 124 ? -1.602 0.365 18.190 1.00 97.62 124 LYS A O 1
ATOM 974 N N . GLY A 1 125 ? -2.664 0.214 16.22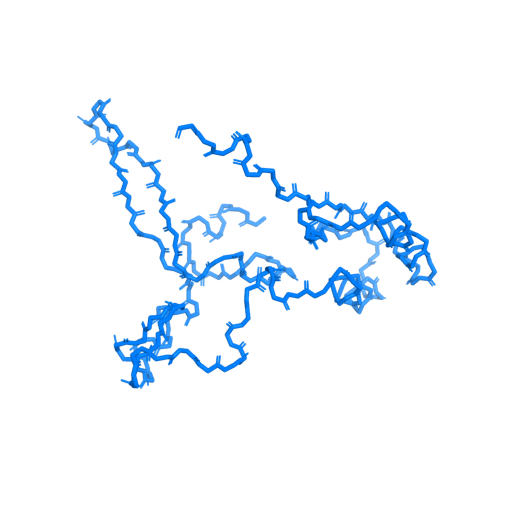5 1.00 96.50 125 GLY A N 1
ATOM 975 C CA . GLY A 1 125 ? -2.184 1.460 15.644 1.00 96.50 125 GLY A CA 1
ATOM 976 C C . GLY A 1 125 ? -2.856 1.724 14.300 1.00 96.50 125 GLY A C 1
ATOM 977 O O . GLY A 1 125 ? -3.300 0.790 13.633 1.00 96.50 125 GLY A O 1
ATOM 978 N N . CYS A 1 126 ? -2.932 2.995 13.918 1.00 96.88 126 CYS A N 1
ATOM 979 C CA . CYS A 1 126 ? -3.573 3.456 12.692 1.00 96.88 126 CYS A CA 1
ATOM 980 C C . CYS A 1 126 ? -2.767 4.631 12.131 1.00 96.88 126 CYS A C 1
ATOM 982 O O . CYS A 1 126 ? -2.696 5.688 12.761 1.00 96.88 126 CYS A O 1
ATOM 984 N N . THR A 1 127 ? -2.160 4.443 10.960 1.00 97.38 127 THR A N 1
ATOM 985 C CA . THR A 1 127 ? -1.366 5.472 10.278 1.00 97.38 127 THR A CA 1
ATOM 986 C C . THR A 1 127 ? -2.041 5.819 8.966 1.00 97.38 127 THR A C 1
ATOM 988 O O . THR A 1 127 ? -2.210 4.953 8.114 1.00 97.38 127 THR A O 1
ATOM 991 N N . THR A 1 128 ? -2.399 7.084 8.779 1.00 96.75 128 THR A N 1
ATOM 992 C CA . THR A 1 128 ? -3.014 7.581 7.542 1.00 96.75 128 THR A CA 1
ATOM 993 C C . THR A 1 128 ? -2.011 8.384 6.725 1.00 96.75 128 THR A C 1
ATOM 995 O O . THR A 1 128 ? -1.267 9.189 7.289 1.00 96.75 128 THR A O 1
ATOM 998 N N . PHE A 1 129 ? -2.039 8.239 5.404 1.00 94.62 129 PHE A N 1
ATOM 999 C CA . PHE A 1 129 ? -1.319 9.104 4.474 1.00 94.62 129 PHE A CA 1
ATOM 1000 C C . PHE A 1 129 ? -2.308 9.753 3.514 1.00 94.62 129 PHE A C 1
ATOM 1002 O O . PHE A 1 129 ? -3.076 9.065 2.848 1.00 94.62 129 PHE A O 1
ATOM 1009 N N . ARG A 1 130 ? -2.272 11.082 3.434 1.00 92.56 130 ARG A N 1
ATOM 1010 C CA . ARG A 1 130 ? -3.036 11.855 2.458 1.00 92.56 130 ARG A CA 1
ATOM 1011 C C . ARG A 1 130 ? -2.060 12.472 1.475 1.00 92.56 130 ARG A C 1
ATOM 1013 O O . ARG A 1 130 ? -1.180 13.228 1.891 1.00 92.56 130 ARG A O 1
ATOM 1020 N N . PHE A 1 131 ? -2.217 12.159 0.194 1.00 87.06 131 PHE A N 1
ATOM 1021 C CA . PHE A 1 131 ? -1.398 12.775 -0.840 1.00 87.06 131 PHE A CA 1
ATOM 1022 C C . PHE A 1 131 ? -1.646 14.291 -0.871 1.00 87.06 131 PHE A C 1
ATOM 1024 O O . PHE A 1 131 ? -2.784 14.742 -0.768 1.00 87.06 131 PHE A O 1
ATOM 1031 N N . ASN A 1 132 ? -0.574 15.079 -0.976 1.00 83.81 132 ASN A N 1
ATOM 1032 C CA . ASN A 1 132 ? -0.656 16.527 -1.146 1.00 83.81 132 ASN A CA 1
ATOM 1033 C C . ASN A 1 132 ? -0.068 16.901 -2.518 1.00 83.81 132 ASN A C 1
ATOM 1035 O O . ASN A 1 132 ? 1.160 16.942 -2.644 1.00 83.81 132 ASN A O 1
ATOM 1039 N N . PRO A 1 133 ? -0.913 17.185 -3.527 1.00 77.00 133 PRO A N 1
ATOM 1040 C CA . PRO A 1 133 ? -0.460 17.545 -4.868 1.00 77.00 133 PRO A CA 1
ATOM 1041 C C . PRO A 1 133 ? 0.434 18.790 -4.898 1.00 77.00 133 PRO A C 1
ATOM 1043 O O . PRO A 1 133 ? 1.387 18.834 -5.669 1.00 77.00 133 PRO A O 1
ATOM 1046 N N . GLU A 1 134 ? 0.169 19.783 -4.044 1.00 75.44 134 GLU A N 1
ATOM 1047 C CA . GLU A 1 134 ? 0.905 21.057 -4.020 1.00 75.44 134 GLU A CA 1
ATOM 1048 C C . GLU A 1 134 ? 2.341 20.877 -3.515 1.00 75.44 134 GLU A C 1
ATOM 1050 O O . GLU A 1 134 ? 3.269 21.510 -4.009 1.00 75.44 134 GLU A O 1
ATOM 1055 N N . ALA A 1 135 ? 2.549 19.952 -2.575 1.00 66.06 135 ALA A N 1
ATOM 1056 C CA . ALA A 1 135 ? 3.875 19.631 -2.050 1.00 66.06 135 ALA A CA 1
ATOM 1057 C C . ALA A 1 135 ? 4.747 18.836 -3.042 1.00 66.06 135 ALA A C 1
ATOM 1059 O O . ALA A 1 135 ? 5.956 18.726 -2.838 1.00 66.06 135 ALA A O 1
ATOM 1060 N N . PHE A 1 136 ? 4.147 18.275 -4.097 1.00 55.88 136 PHE A N 1
ATOM 1061 C CA . PHE A 1 136 ? 4.821 17.466 -5.116 1.00 55.88 136 PHE A CA 1
ATOM 1062 C C . PHE A 1 136 ? 5.086 18.217 -6.433 1.00 55.88 136 PHE A C 1
ATOM 1064 O O . PHE A 1 136 ? 5.635 17.621 -7.356 1.00 55.88 136 PHE A O 1
ATOM 1071 N N . GLN A 1 137 ? 4.786 19.520 -6.518 1.00 42.38 137 GLN A N 1
ATOM 1072 C CA . GLN A 1 137 ? 5.147 20.386 -7.658 1.00 42.38 137 GLN A CA 1
ATOM 1073 C C . GLN A 1 137 ? 6.637 20.805 -7.672 1.00 42.38 137 GLN A C 1
ATOM 1075 O O . GLN A 1 137 ? 6.969 21.921 -8.070 1.00 42.38 137 GLN A O 1
ATOM 1080 N N . GLY A 1 138 ? 7.530 19.931 -7.196 1.00 35.78 138 GLY A N 1
ATOM 1081 C CA . GLY A 1 138 ? 8.978 20.166 -7.144 1.00 35.78 138 GLY A CA 1
ATOM 1082 C C . GLY A 1 138 ? 9.689 19.927 -8.468 1.00 35.78 138 GLY A C 1
ATOM 1083 O O . GLY A 1 138 ? 9.342 18.940 -9.152 1.00 35.78 138 GLY A O 1
#

Foldseek 3Di:
DCVVCVVLQDDDDLAQAQDQKDWDWDADPPHPGTDIDIDGHNVNVVCLVPPQVQADPPDPDPSNHDPPVSDHLVNAALLNQLVSLLVVVVPDPDADDGEREDELPDDPVRVVVSVVSSVVSVHPDYHYDYDDPVVVPD